Protein AF-B3G1N9-F1 (afdb_monomer)

Radius of gyration: 21.35 Å; Cα contacts (8 Å, |Δi|>4): 31; chains: 1; bounding box: 50×38×45 Å

Mean predicted aligned error: 11.97 Å

Secondary structure (DSSP, 8-state):
------TTTTTTS--B-TTT-PBPPHHHHHHHHHHHHHHHHHHHHHHHHHHHHHHHHHT-TT-------

Nearest PDB structures (foldseek):
  9bz0-assembly1_c  TM=3.786E-01  e=9.273E+00  Homo sapiens

Sequence (69 aa):
MFYDIDCDACGAAGFVDGATGLALEQRDAVVQLRMWVKRLLEEQRRQASRLAREENNRKGAGGAHFRGD

Organism: Pseudomonas aeruginosa (NCBI:txid287)

Structure (mmCIF, N/CA/C/O backbone):
data_AF-B3G1N9-F1
#
_entry.id   AF-B3G1N9-F1
#
loop_
_atom_site.group_PDB
_atom_site.id
_atom_site.type_symbol
_atom_site.label_atom_id
_atom_site.label_alt_id
_atom_site.label_comp_id
_atom_site.label_asym_id
_atom_site.label_entity_id
_atom_site.label_seq_id
_atom_site.pdbx_PDB_ins_code
_atom_site.Cartn_x
_atom_site.Cartn_y
_atom_site.Cartn_z
_atom_site.occupancy
_atom_site.B_iso_or_equiv
_atom_site.auth_seq_id
_atom_site.auth_comp_id
_atom_site.auth_asym_id
_atom_site.auth_atom_id
_atom_site.pdbx_PDB_model_num
ATOM 1 N N . MET A 1 1 ? -0.536 -10.903 0.486 1.00 35.09 1 MET A N 1
ATOM 2 C CA . MET A 1 1 ? -1.681 -11.776 0.798 1.00 35.09 1 MET A CA 1
ATOM 3 C C . MET A 1 1 ? -2.889 -10.864 0.838 1.00 35.09 1 MET A C 1
ATOM 5 O O . MET A 1 1 ? -2.949 -10.017 1.717 1.00 35.09 1 MET A O 1
ATOM 9 N N . PHE A 1 2 ? -3.715 -10.906 -0.205 1.00 43.88 2 PHE A N 1
ATOM 10 C CA . PHE A 1 2 ? -4.982 -10.181 -0.243 1.00 43.88 2 PHE A CA 1
ATOM 11 C C . PHE A 1 2 ? -6.015 -11.108 0.393 1.00 43.88 2 PHE A C 1
ATOM 13 O O . PHE A 1 2 ? -6.150 -12.245 -0.053 1.00 43.88 2 PHE A O 1
ATOM 20 N N . TYR A 1 3 ? -6.642 -10.666 1.477 1.00 47.59 3 TYR A N 1
ATOM 21 C CA . TYR A 1 3 ? -7.755 -11.380 2.089 1.00 47.59 3 TYR A CA 1
ATOM 22 C C . TYR A 1 3 ? -9.034 -10.824 1.466 1.00 47.59 3 TYR A C 1
ATOM 24 O O . TYR A 1 3 ? -9.238 -9.612 1.492 1.00 47.59 3 TYR A O 1
ATOM 32 N N . ASP A 1 4 ? -9.831 -11.699 0.856 1.00 50.81 4 ASP A N 1
ATOM 33 C CA . ASP A 1 4 ? -11.142 -11.356 0.310 1.00 50.81 4 ASP A CA 1
ATOM 34 C C . ASP A 1 4 ? -12.127 -11.369 1.484 1.00 50.81 4 ASP A C 1
ATOM 36 O O . ASP A 1 4 ? -12.341 -12.407 2.112 1.00 50.81 4 ASP A O 1
ATOM 40 N N . ILE A 1 5 ? -12.609 -10.194 1.872 1.00 55.69 5 ILE A N 1
ATOM 41 C CA . ILE A 1 5 ? -13.595 -10.019 2.941 1.00 55.69 5 ILE A CA 1
ATOM 42 C C . ILE A 1 5 ? -14.820 -9.435 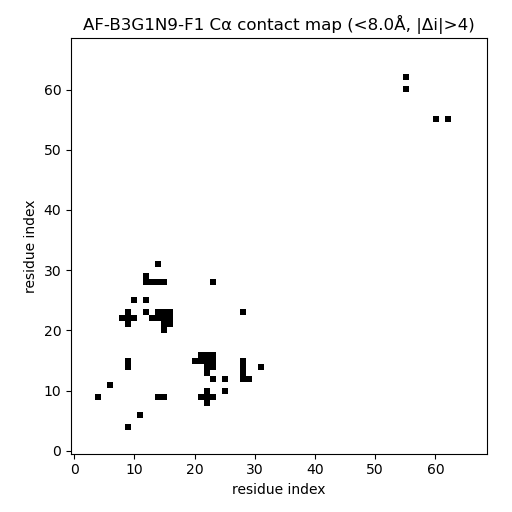2.255 1.00 55.69 5 ILE A C 1
ATOM 44 O O . ILE A 1 5 ? -14.664 -8.494 1.473 1.00 55.69 5 ILE A O 1
ATOM 48 N N . ASP A 1 6 ? -16.011 -9.964 2.550 1.00 53.91 6 ASP A N 1
ATOM 49 C CA . ASP A 1 6 ? -17.268 -9.411 2.046 1.00 53.91 6 ASP A CA 1
ATOM 50 C C . ASP A 1 6 ? -17.269 -7.883 2.244 1.00 53.91 6 ASP A C 1
ATOM 52 O O . ASP A 1 6 ? -17.123 -7.371 3.361 1.00 53.91 6 ASP A O 1
ATOM 56 N N . CYS A 1 7 ? -17.338 -7.167 1.116 1.00 59.84 7 CYS A N 1
ATOM 57 C CA . CYS A 1 7 ? -17.073 -5.730 0.941 1.00 59.84 7 CYS A CA 1
ATOM 58 C C . CYS A 1 7 ? -17.883 -4.823 1.893 1.00 59.84 7 CYS A C 1
ATOM 60 O O . CYS A 1 7 ? -17.515 -3.675 2.159 1.00 59.84 7 CYS A O 1
ATOM 62 N N . ASP A 1 8 ? -18.951 -5.371 2.463 1.00 56.97 8 ASP A N 1
ATOM 63 C CA . ASP A 1 8 ? -19.877 -4.716 3.376 1.00 56.97 8 ASP A CA 1
ATOM 64 C C . ASP A 1 8 ? -19.241 -4.437 4.750 1.00 56.97 8 ASP A C 1
ATOM 66 O O . ASP A 1 8 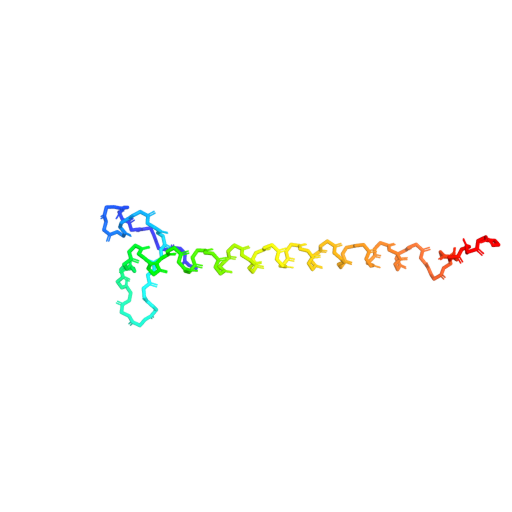? -19.556 -3.434 5.390 1.00 56.97 8 ASP A O 1
ATOM 70 N N . ALA A 1 9 ? -18.302 -5.279 5.197 1.00 55.50 9 ALA A N 1
ATOM 71 C CA . ALA A 1 9 ? -17.685 -5.164 6.521 1.00 55.50 9 ALA A CA 1
ATOM 72 C C . ALA A 1 9 ? -16.504 -4.177 6.572 1.00 55.50 9 ALA A C 1
ATOM 74 O O . ALA A 1 9 ? -16.131 -3.723 7.653 1.00 55.50 9 ALA A O 1
ATOM 75 N N . CYS A 1 10 ? -15.906 -3.832 5.423 1.00 58.41 10 CYS A N 1
ATOM 76 C CA . CYS A 1 10 ? -14.740 -2.942 5.358 1.00 58.41 10 CYS A CA 1
ATOM 77 C C . CYS A 1 10 ? -15.062 -1.488 4.977 1.00 58.41 10 CYS A C 1
ATOM 79 O O . CYS A 1 10 ? -14.148 -0.682 4.786 1.00 58.41 10 CYS A O 1
ATOM 81 N N . GLY A 1 11 ? -16.348 -1.150 4.809 1.00 58.69 11 GLY A N 1
ATOM 82 C CA . GLY A 1 11 ? -16.761 0.145 4.263 1.00 58.69 11 GLY A CA 1
ATOM 83 C C . GLY A 1 11 ? -16.283 0.370 2.820 1.00 58.69 11 GLY A C 1
ATOM 84 O O . GLY A 1 11 ? -16.110 1.518 2.410 1.00 58.69 11 GLY A O 1
ATOM 85 N N . ALA A 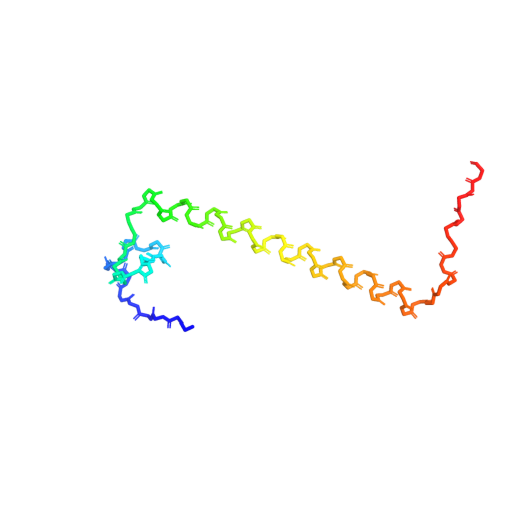1 12 ? -16.014 -0.715 2.078 1.00 60.47 12 ALA A N 1
ATOM 86 C CA . ALA A 1 12 ? -15.469 -0.752 0.715 1.00 60.47 12 ALA A CA 1
ATOM 87 C C . ALA A 1 12 ? -14.130 -0.010 0.488 1.00 60.47 12 ALA A C 1
ATOM 89 O O . ALA A 1 12 ? -13.708 0.175 -0.655 1.00 60.47 12 ALA A O 1
ATOM 90 N N . ALA A 1 13 ? -13.436 0.429 1.544 1.00 65.44 13 ALA A N 1
ATOM 91 C CA . ALA A 1 13 ? -12.236 1.257 1.404 1.00 65.44 13 ALA A CA 1
ATOM 92 C C . ALA A 1 13 ? -10.952 0.447 1.138 1.00 65.44 13 ALA A C 1
ATOM 94 O O . ALA A 1 13 ? -9.971 1.005 0.647 1.00 65.44 13 ALA A O 1
ATOM 95 N N . GLY A 1 14 ? -10.945 -0.854 1.456 1.00 71.38 14 GLY A N 1
ATOM 96 C CA . GLY A 1 14 ? -9.819 -1.758 1.185 1.00 71.38 14 GLY A CA 1
ATOM 97 C C . GLY A 1 14 ? -8.610 -1.619 2.124 1.00 71.38 14 GLY A C 1
ATOM 98 O O . GLY A 1 14 ? -7.555 -2.173 1.821 1.00 71.38 14 GLY A O 1
ATOM 99 N N . PHE A 1 15 ? -8.738 -0.909 3.254 1.00 81.19 15 PHE A N 1
ATOM 100 C CA . PHE A 1 15 ? -7.683 -0.772 4.269 1.00 81.19 15 PHE A CA 1
ATOM 101 C C . PHE A 1 15 ? -8.154 -1.244 5.650 1.00 81.19 15 PHE A C 1
ATOM 103 O O . PHE A 1 15 ? -9.275 -0.956 6.068 1.00 81.19 15 PH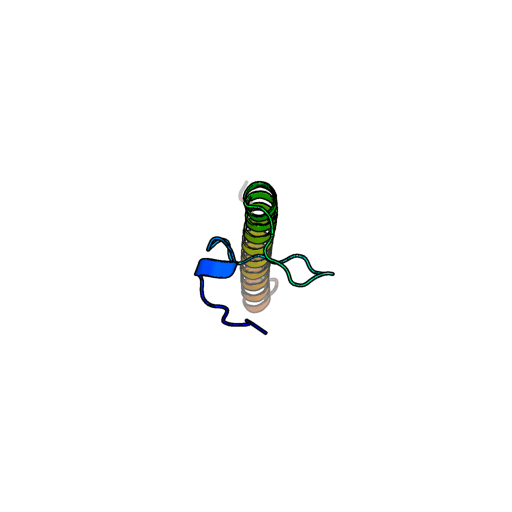E A O 1
ATOM 110 N N . VAL A 1 16 ? -7.260 -1.922 6.371 1.00 83.75 16 VAL A N 1
ATOM 111 C CA . VAL A 1 16 ? -7.468 -2.407 7.743 1.00 83.75 16 VAL A CA 1
ATOM 112 C C . VAL A 1 16 ? -6.361 -1.899 8.663 1.00 83.75 16 VAL A C 1
ATOM 114 O O . VAL A 1 16 ? -5.249 -1.613 8.210 1.00 83.75 16 VAL A O 1
ATOM 117 N N . ASP A 1 17 ? -6.660 -1.787 9.951 1.00 84.56 17 ASP A N 1
ATOM 118 C CA . ASP A 1 17 ? -5.672 -1.531 10.989 1.00 84.56 17 ASP A CA 1
ATOM 119 C C . ASP A 1 17 ? -4.721 -2.730 11.126 1.00 84.56 17 ASP A C 1
ATOM 121 O O . ASP A 1 17 ? -5.141 -3.886 11.190 1.00 84.56 17 ASP A O 1
ATOM 125 N N . GLY A 1 18 ? -3.418 -2.456 11.170 1.00 84.31 18 GLY A N 1
ATOM 126 C CA . GLY A 1 18 ? -2.396 -3.503 11.156 1.00 84.31 18 GLY A CA 1
ATOM 127 C C . GLY A 1 18 ? -2.274 -4.295 12.460 1.00 84.31 18 GLY A C 1
ATOM 128 O O . GLY A 1 18 ? -1.715 -5.389 12.437 1.00 84.31 18 GLY A O 1
ATOM 129 N N . ALA A 1 19 ? -2.764 -3.765 13.585 1.00 88.06 19 ALA A N 1
ATOM 130 C CA . ALA A 1 19 ? -2.678 -4.426 14.887 1.00 88.06 19 ALA A CA 1
ATOM 131 C C . ALA A 1 19 ? -3.925 -5.266 15.189 1.00 88.06 19 ALA A C 1
ATOM 133 O O . ALA A 1 19 ? -3.821 -6.356 15.747 1.00 88.06 19 ALA A O 1
ATOM 134 N N . THR A 1 20 ? -5.098 -4.755 14.825 1.00 86.31 20 THR A N 1
ATOM 135 C CA . THR A 1 20 ? -6.401 -5.350 15.145 1.00 86.31 20 THR A CA 1
ATOM 136 C C . THR A 1 20 ? -7.014 -6.117 13.978 1.00 86.31 20 THR A C 1
ATOM 138 O O . THR A 1 20 ? -7.870 -6.969 14.199 1.00 86.31 20 THR A O 1
ATOM 141 N N . GLY A 1 21 ? -6.600 -5.830 12.740 1.00 82.50 21 GLY A N 1
ATOM 142 C CA . GLY A 1 21 ? -7.182 -6.414 11.529 1.00 82.50 21 GLY A CA 1
ATOM 143 C C . GLY A 1 21 ? -8.585 -5.898 11.198 1.00 82.50 21 GLY A C 1
ATOM 144 O O . GLY A 1 21 ? -9.195 -6.372 10.241 1.00 82.50 21 GLY A O 1
ATOM 145 N N . LEU A 1 22 ? -9.103 -4.938 11.967 1.00 82.81 22 LEU A N 1
ATOM 146 C CA . LEU A 1 22 ? -10.402 -4.319 11.725 1.00 82.81 22 LEU A CA 1
ATOM 147 C C . LEU A 1 22 ? -10.308 -3.281 10.608 1.00 82.81 22 LEU A C 1
ATOM 149 O O . LEU A 1 22 ? -9.251 -2.702 10.367 1.00 82.81 22 LEU A O 1
ATOM 153 N N . ALA A 1 23 ? -11.426 -3.025 9.934 1.00 81.06 23 ALA A N 1
ATOM 154 C CA . ALA A 1 23 ? -11.506 -1.988 8.914 1.00 81.06 23 ALA A CA 1
ATOM 155 C C . ALA A 1 23 ? -11.127 -0.613 9.480 1.00 81.06 23 ALA A C 1
ATOM 157 O O . ALA A 1 23 ? -11.524 -0.263 10.592 1.00 81.06 23 ALA A O 1
ATOM 158 N N . LEU A 1 24 ? -10.366 0.168 8.710 1.00 83.38 24 LEU A N 1
ATOM 159 C CA . LEU A 1 24 ? -10.108 1.556 9.079 1.00 83.38 24 LEU A CA 1
ATOM 160 C C . LEU A 1 24 ? -11.369 2.399 8.909 1.00 83.38 24 LEU A C 1
ATOM 162 O O . LEU A 1 24 ? -12.113 2.246 7.940 1.00 83.38 24 LEU A O 1
ATOM 166 N N . GLU A 1 25 ? -11.531 3.374 9.799 1.00 84.25 25 GLU A N 1
ATOM 167 C CA . GLU A 1 25 ? -12.497 4.451 9.617 1.00 84.25 25 GLU A CA 1
ATOM 168 C C . GLU A 1 25 ? -12.255 5.183 8.293 1.00 84.25 25 GLU A C 1
ATOM 170 O O . GLU A 1 25 ? -11.113 5.397 7.868 1.00 84.25 25 GLU A O 1
ATOM 175 N N . GLN A 1 26 ? -13.334 5.624 7.642 1.00 81.00 26 GLN A N 1
ATOM 176 C CA . GLN A 1 26 ? -13.267 6.156 6.276 1.00 81.00 26 GLN A CA 1
ATOM 177 C C . GLN A 1 26 ? -12.292 7.337 6.146 1.00 81.00 26 GLN A C 1
ATOM 179 O O . GLN A 1 26 ? -11.564 7.453 5.157 1.00 81.00 26 GLN A O 1
ATOM 184 N N . ARG A 1 27 ? -12.234 8.200 7.166 1.00 84.94 27 ARG A N 1
ATOM 185 C CA . ARG A 1 27 ? -11.308 9.339 7.207 1.00 84.94 27 ARG A CA 1
ATOM 186 C C . ARG A 1 27 ? -9.845 8.891 7.160 1.00 84.94 27 ARG A C 1
ATOM 188 O O . ARG A 1 27 ? -9.053 9.493 6.432 1.00 84.94 27 ARG A O 1
ATOM 195 N N . ASP A 1 28 ? -9.502 7.845 7.900 1.00 85.69 28 ASP A N 1
ATOM 196 C CA . ASP A 1 28 ? -8.135 7.339 8.004 1.00 85.69 28 ASP A CA 1
ATOM 197 C C . ASP A 1 28 ? -7.767 6.498 6.779 1.00 85.69 28 ASP A C 1
ATOM 199 O O . ASP A 1 28 ? -6.662 6.630 6.244 1.00 85.69 28 ASP A O 1
ATOM 203 N N . ALA A 1 29 ? -8.721 5.734 6.242 1.00 84.50 29 ALA A N 1
ATOM 204 C CA . ALA A 1 29 ? -8.549 4.994 4.998 1.00 84.50 29 ALA A CA 1
ATOM 205 C C . ALA A 1 29 ? -8.201 5.916 3.810 1.00 84.50 29 ALA A C 1
ATOM 207 O O . ALA A 1 29 ? -7.307 5.601 3.023 1.00 84.50 29 ALA A O 1
ATOM 208 N N . VAL A 1 30 ? -8.818 7.103 3.706 1.00 86.06 30 VAL A N 1
ATOM 209 C CA . VAL A 1 30 ? -8.479 8.098 2.664 1.00 86.06 30 VAL A CA 1
ATOM 210 C C . VAL A 1 30 ? -7.034 8.589 2.792 1.00 86.06 30 VAL A C 1
ATOM 212 O O . VAL A 1 30 ? -6.359 8.817 1.782 1.00 86.06 30 VAL A O 1
ATOM 215 N N . VAL A 1 31 ? -6.535 8.761 4.018 1.00 89.31 31 VAL A N 1
ATOM 216 C CA . VAL A 1 31 ? -5.140 9.159 4.253 1.00 89.31 31 VAL A CA 1
ATOM 217 C C . VAL A 1 31 ? -4.190 8.047 3.811 1.00 89.31 31 VAL A C 1
ATOM 219 O O . VAL A 1 31 ? -3.244 8.328 3.068 1.00 89.31 31 VAL A O 1
ATOM 222 N N . GLN A 1 32 ? -4.474 6.797 4.188 1.00 87.12 32 GLN A N 1
ATOM 223 C CA . GLN A 1 32 ? -3.674 5.638 3.781 1.00 87.12 32 GLN A CA 1
ATOM 224 C C . GLN A 1 32 ? -3.646 5.470 2.260 1.00 87.12 32 GLN A C 1
ATOM 226 O O . GLN A 1 32 ? -2.570 5.342 1.671 1.00 87.12 32 GLN A O 1
ATOM 231 N N . LEU A 1 33 ? -4.800 5.595 1.599 1.00 86.62 33 LEU A N 1
ATOM 232 C CA . LEU A 1 33 ? -4.901 5.526 0.143 1.00 86.62 33 LEU A CA 1
ATOM 233 C C . LEU A 1 33 ? -4.023 6.580 -0.542 1.00 86.62 33 LEU A C 1
ATOM 235 O O . LEU A 1 33 ? -3.284 6.268 -1.475 1.00 86.62 33 LEU A O 1
ATOM 239 N N . ARG A 1 34 ? -4.043 7.829 -0.060 1.00 90.75 34 ARG A N 1
ATOM 240 C CA . ARG A 1 34 ? -3.203 8.906 -0.614 1.00 90.75 34 ARG A CA 1
ATOM 241 C C . ARG A 1 34 ? -1.714 8.598 -0.492 1.00 90.75 34 ARG A C 1
ATOM 243 O O . ARG A 1 34 ? -0.960 8.876 -1.425 1.00 90.75 34 ARG A O 1
ATOM 250 N N . MET A 1 35 ? -1.278 8.058 0.645 1.00 91.69 35 MET A N 1
ATOM 251 C CA . MET A 1 35 ? 0.122 7.679 0.851 1.00 91.69 35 MET A CA 1
ATOM 252 C C . MET A 1 35 ? 0.523 6.513 -0.055 1.00 91.69 35 MET A C 1
ATOM 254 O O . MET A 1 35 ? 1.576 6.568 -0.693 1.00 91.69 35 MET A O 1
ATOM 258 N N . TRP A 1 36 ? -0.340 5.503 -0.173 1.00 90.31 36 TRP A N 1
ATOM 259 C CA . TRP A 1 36 ? -0.115 4.353 -1.043 1.00 90.31 36 TRP A CA 1
ATOM 260 C C . TRP A 1 36 ? 0.010 4.759 -2.517 1.00 90.31 36 TRP A C 1
ATOM 262 O O . TRP A 1 36 ? 0.990 4.397 -3.168 1.00 90.31 36 TRP A O 1
ATOM 272 N N . VAL A 1 37 ? -0.903 5.599 -3.025 1.00 93.12 37 VAL A N 1
ATOM 273 C CA . VAL A 1 37 ? -0.843 6.108 -4.409 1.00 93.12 37 VAL A CA 1
ATOM 274 C C . VAL A 1 37 ? 0.447 6.891 -4.660 1.00 93.12 37 VAL A C 1
ATOM 276 O O . VAL A 1 37 ? 1.097 6.690 -5.686 1.00 93.12 37 VAL A O 1
ATOM 279 N N . LYS A 1 38 ? 0.861 7.763 -3.728 1.00 95.69 38 LYS A N 1
ATOM 280 C CA . LYS A 1 38 ? 2.128 8.504 -3.856 1.00 95.69 38 LYS A CA 1
ATOM 281 C C . LYS A 1 38 ? 3.319 7.559 -3.983 1.00 95.69 38 LYS A C 1
ATOM 283 O O . LYS A 1 38 ? 4.121 7.719 -4.901 1.00 95.69 38 LYS A O 1
ATOM 288 N N . ARG A 1 39 ? 3.398 6.553 -3.110 1.00 94.62 39 ARG A N 1
ATOM 289 C CA . ARG A 1 39 ? 4.468 5.554 -3.138 1.00 94.62 39 ARG A CA 1
ATOM 290 C C . ARG A 1 39 ? 4.480 4.770 -4.451 1.00 94.62 39 ARG A C 1
ATOM 292 O O . ARG A 1 39 ? 5.545 4.605 -5.038 1.00 94.62 39 ARG A O 1
ATOM 299 N N . LEU A 1 40 ? 3.316 4.345 -4.941 1.00 94.88 40 LEU A N 1
ATOM 300 C CA . LEU A 1 40 ? 3.204 3.631 -6.213 1.00 94.88 40 LEU A CA 1
ATOM 301 C C . LEU A 1 40 ? 3.741 4.477 -7.376 1.00 94.8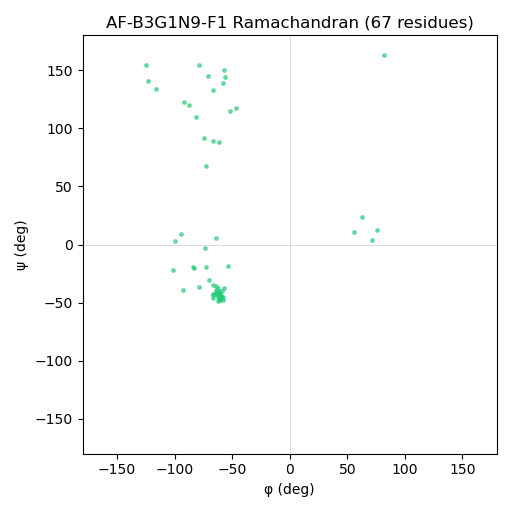8 40 LEU A C 1
ATOM 303 O O . LEU A 1 40 ? 4.530 3.995 -8.186 1.00 94.88 40 LEU A O 1
ATOM 307 N N . LEU A 1 41 ? 3.370 5.758 -7.437 1.00 96.06 41 LEU A N 1
ATOM 308 C CA . LEU A 1 41 ? 3.860 6.677 -8.467 1.00 96.06 41 LEU A CA 1
ATOM 309 C C . LEU A 1 41 ? 5.374 6.908 -8.371 1.00 96.06 41 LEU A C 1
ATOM 311 O O . LEU A 1 41 ? 6.053 6.990 -9.395 1.00 96.06 41 LEU A O 1
ATOM 315 N N . GLU A 1 42 ? 5.924 7.006 -7.161 1.00 96.56 42 GLU A N 1
ATOM 316 C CA . GLU A 1 42 ? 7.370 7.107 -6.955 1.00 96.56 42 GLU A CA 1
ATOM 317 C C . GLU A 1 42 ? 8.108 5.844 -7.407 1.00 96.56 42 GLU A C 1
ATOM 319 O O . GLU A 1 42 ? 9.140 5.944 -8.072 1.00 96.56 42 GLU A O 1
ATOM 324 N N . GLU A 1 43 ? 7.576 4.662 -7.099 1.00 95.25 43 GLU A N 1
ATOM 325 C CA . GLU A 1 43 ? 8.132 3.384 -7.547 1.00 95.25 43 GLU A CA 1
ATOM 326 C C . GLU A 1 43 ? 8.107 3.275 -9.078 1.00 95.25 43 GLU A C 1
ATOM 328 O O . GLU A 1 43 ? 9.132 2.941 -9.676 1.00 95.25 43 GLU A O 1
ATOM 333 N N . GLN A 1 44 ? 7.005 3.669 -9.726 1.00 94.94 44 GLN A N 1
ATOM 334 C CA . GLN A 1 44 ? 6.907 3.726 -11.190 1.00 94.94 44 GLN A CA 1
ATOM 335 C C . GLN A 1 44 ? 7.933 4.689 -11.804 1.00 94.94 44 GLN A C 1
ATOM 337 O O . GLN A 1 44 ? 8.633 4.342 -12.757 1.00 94.94 44 GLN A O 1
ATOM 342 N N . ARG A 1 45 ? 8.104 5.885 -11.227 1.00 94.75 45 ARG A N 1
ATOM 343 C CA . ARG A 1 45 ? 9.122 6.850 -11.682 1.00 94.75 45 ARG A CA 1
ATOM 344 C C . ARG A 1 45 ? 10.539 6.300 -11.536 1.00 94.75 45 ARG A C 1
ATOM 346 O O . ARG A 1 45 ? 11.359 6.465 -12.439 1.00 94.75 45 ARG A O 1
ATOM 353 N N . ARG A 1 46 ? 10.836 5.623 -10.422 1.00 93.25 46 ARG A N 1
ATOM 354 C CA . ARG A 1 46 ? 12.136 4.971 -10.199 1.00 93.25 46 ARG A CA 1
ATOM 355 C C . ARG A 1 46 ? 12.377 3.848 -11.204 1.00 93.25 46 ARG A C 1
ATOM 357 O O . ARG A 1 46 ? 13.484 3.746 -11.725 1.00 93.25 46 ARG A O 1
ATOM 364 N N . GLN 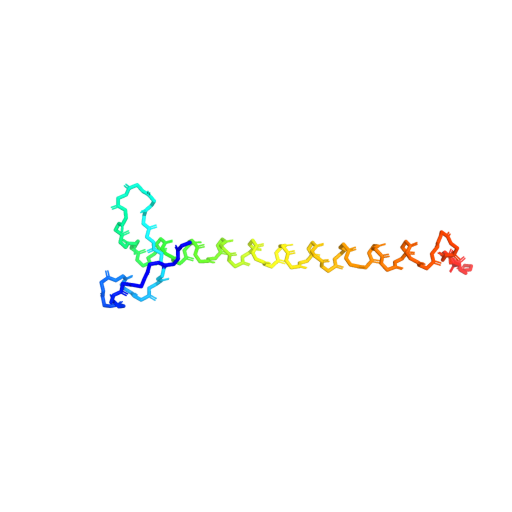A 1 47 ? 11.363 3.038 -11.506 1.00 92.88 47 GLN A N 1
ATOM 365 C CA . GL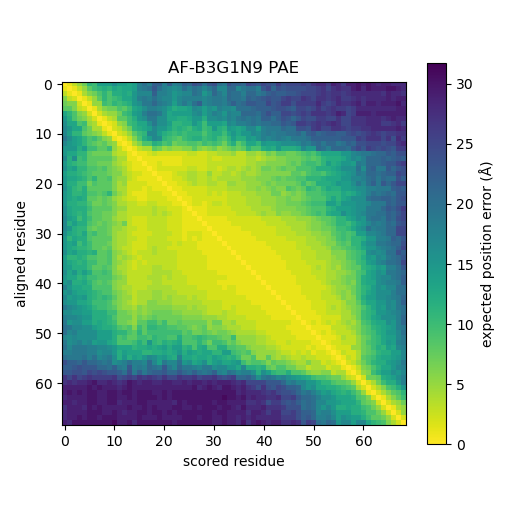N A 1 47 ? 11.450 1.989 -12.525 1.00 92.88 47 GLN A CA 1
ATOM 366 C C . GLN A 1 47 ? 11.726 2.577 -13.915 1.00 92.88 47 GLN A C 1
ATOM 368 O O . GLN A 1 47 ? 12.679 2.152 -14.566 1.00 92.88 47 GLN A O 1
ATOM 373 N N . ALA A 1 48 ? 10.986 3.607 -14.330 1.00 90.94 48 ALA A N 1
ATOM 374 C CA . ALA A 1 48 ? 11.212 4.285 -15.607 1.00 90.94 48 ALA A CA 1
ATOM 375 C C . ALA A 1 48 ? 12.629 4.882 -15.708 1.00 90.94 48 ALA A C 1
ATOM 377 O O . ALA A 1 48 ? 13.320 4.696 -16.709 1.00 90.94 48 ALA A O 1
ATOM 378 N N . SER A 1 49 ? 13.103 5.539 -14.644 1.00 89.25 49 SER A N 1
ATOM 379 C CA . SER A 1 49 ? 14.465 6.085 -14.577 1.00 89.25 49 SER A CA 1
ATOM 380 C C . SER A 1 49 ? 15.538 4.995 -14.673 1.00 89.25 49 SER A C 1
ATOM 382 O O . SER A 1 49 ? 16.531 5.157 -15.385 1.00 89.25 49 SER A O 1
ATOM 384 N N . ARG A 1 50 ? 15.332 3.858 -13.995 1.00 89.31 50 ARG A N 1
ATOM 385 C CA . ARG A 1 50 ? 16.235 2.707 -14.086 1.00 89.31 50 ARG A CA 1
ATOM 386 C C . ARG A 1 50 ? 16.313 2.153 -15.503 1.00 89.31 50 ARG A C 1
ATOM 388 O O . ARG A 1 50 ? 17.425 1.952 -15.979 1.00 89.31 50 ARG A O 1
ATOM 395 N N . LEU A 1 51 ? 15.174 1.968 -16.167 1.00 88.12 51 LEU A N 1
ATOM 396 C CA . LEU A 1 51 ? 15.120 1.477 -17.545 1.00 88.12 51 LEU A CA 1
ATOM 397 C C . LEU A 1 51 ? 15.834 2.432 -18.510 1.00 88.12 51 LEU A C 1
ATOM 399 O O . LEU A 1 51 ? 16.644 1.983 -19.315 1.00 88.12 51 LEU A O 1
ATOM 403 N N . ALA A 1 52 ? 15.624 3.745 -18.376 1.00 82.69 52 ALA A N 1
ATOM 404 C CA . ALA A 1 52 ? 16.329 4.744 -19.183 1.00 82.69 52 ALA A CA 1
ATOM 405 C C . ALA A 1 52 ? 17.853 4.701 -18.963 1.00 82.69 52 ALA A C 1
ATOM 407 O O . ALA A 1 52 ? 18.636 4.793 -19.908 1.00 82.69 52 ALA A O 1
ATOM 408 N N . ARG A 1 53 ? 18.300 4.516 -17.713 1.00 79.19 53 ARG A N 1
ATOM 409 C CA . ARG A 1 53 ? 19.727 4.367 -17.391 1.00 79.19 53 ARG A CA 1
ATOM 410 C C . ARG A 1 53 ? 20.314 3.077 -17.965 1.00 79.19 53 ARG A C 1
ATOM 412 O O . ARG A 1 53 ? 21.423 3.097 -18.488 1.00 79.19 53 ARG A O 1
ATOM 419 N N . GLU A 1 54 ? 19.590 1.968 -17.865 1.00 80.38 54 GLU A N 1
ATOM 420 C CA . GLU A 1 54 ? 19.988 0.678 -18.437 1.00 80.38 54 GLU A CA 1
ATOM 421 C C . GLU A 1 54 ? 20.066 0.755 -19.972 1.00 80.38 54 GLU A C 1
ATOM 423 O O . GLU A 1 54 ? 21.036 0.273 -20.556 1.00 80.38 54 GLU A O 1
ATOM 428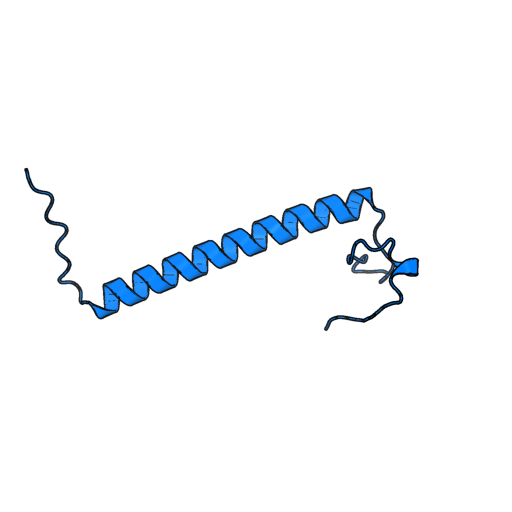 N N . GLU A 1 55 ? 19.124 1.441 -20.626 1.00 77.56 55 GLU A N 1
ATOM 429 C CA . GLU A 1 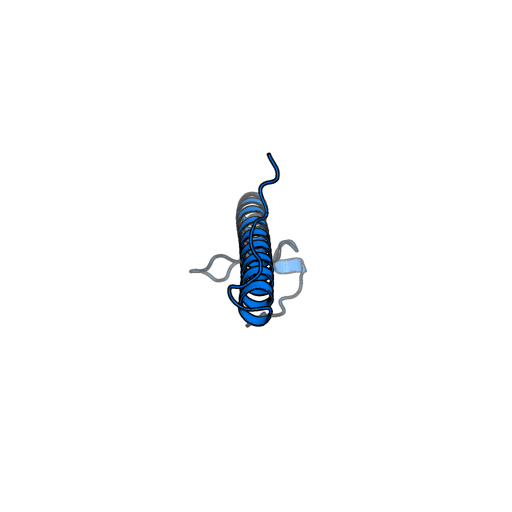55 ? 19.166 1.700 -22.067 1.00 77.56 55 GLU A CA 1
ATOM 430 C C . GLU A 1 55 ? 20.385 2.544 -22.470 1.00 77.56 55 GLU A C 1
ATOM 432 O O . GLU A 1 55 ? 21.082 2.189 -23.425 1.00 77.56 55 GLU A O 1
ATOM 437 N N . ASN A 1 56 ? 20.678 3.620 -21.733 1.00 73.19 56 ASN A N 1
ATOM 438 C CA . ASN A 1 56 ? 21.854 4.460 -21.975 1.00 73.19 56 ASN A CA 1
ATOM 439 C C . ASN A 1 56 ? 23.156 3.671 -21.804 1.00 73.19 56 ASN A C 1
ATOM 441 O O . ASN A 1 56 ? 24.031 3.731 -22.663 1.00 73.19 56 ASN A O 1
ATOM 445 N N . ASN A 1 57 ? 23.261 2.865 -20.745 1.00 72.69 57 ASN A N 1
ATOM 446 C CA . ASN A 1 57 ? 24.424 2.010 -20.515 1.00 72.69 57 ASN A CA 1
ATOM 447 C C . ASN A 1 57 ? 24.581 0.945 -21.615 1.00 72.69 57 ASN A C 1
ATOM 449 O O . ASN A 1 57 ? 25.705 0.647 -22.015 1.00 72.69 57 ASN A O 1
ATOM 453 N N . ARG A 1 58 ? 23.473 0.402 -22.144 1.00 70.62 58 ARG A N 1
ATOM 454 C CA . ARG A 1 58 ? 23.480 -0.559 -23.262 1.00 70.62 58 ARG A CA 1
ATOM 455 C C . ARG A 1 58 ? 23.963 0.066 -24.572 1.00 70.62 58 ARG A C 1
ATOM 457 O O . ARG A 1 58 ? 24.619 -0.615 -25.352 1.00 70.62 58 ARG A O 1
ATOM 464 N N . LYS A 1 59 ? 23.663 1.345 -24.821 1.00 70.94 59 LYS A N 1
ATOM 465 C CA . LYS A 1 59 ? 24.172 2.094 -25.989 1.00 70.94 59 LYS A CA 1
ATOM 466 C C . LYS A 1 59 ? 25.666 2.459 -25.862 1.00 70.94 59 LYS A C 1
ATOM 468 O O . LYS A 1 59 ? 26.242 2.978 -26.813 1.00 70.94 59 LYS A O 1
ATOM 473 N N . GLY A 1 60 ? 26.300 2.131 -24.731 1.00 57.03 60 GLY A N 1
ATOM 474 C CA . GLY A 1 60 ? 27.704 2.404 -24.434 1.00 57.03 60 GLY A CA 1
ATOM 475 C C . GLY A 1 60 ? 27.940 3.831 -23.928 1.00 57.03 60 GLY A C 1
ATOM 476 O O . GLY A 1 60 ? 27.128 4.728 -24.133 1.00 57.03 60 GLY A O 1
ATOM 477 N N . ALA A 1 61 ? 29.098 4.070 -23.302 1.00 57.72 61 ALA A N 1
ATOM 478 C CA . ALA A 1 61 ? 29.519 5.386 -22.790 1.00 57.72 61 ALA A CA 1
ATOM 479 C C . ALA A 1 61 ? 29.733 6.465 -23.884 1.00 57.72 61 ALA A C 1
ATOM 481 O O . ALA A 1 61 ? 30.191 7.565 -23.589 1.00 57.72 61 ALA A O 1
ATOM 482 N N . GLY A 1 62 ? 29.421 6.149 -25.147 1.00 54.56 62 GLY A N 1
ATOM 483 C CA . GLY A 1 62 ? 29.645 6.975 -26.334 1.00 54.56 62 GLY A CA 1
ATOM 484 C C . GLY A 1 62 ? 28.457 7.837 -26.766 1.00 54.56 62 GLY A C 1
ATOM 485 O O . GLY A 1 62 ? 28.512 8.439 -27.835 1.00 54.56 62 GLY A O 1
ATOM 486 N N . GLY A 1 63 ? 27.394 7.936 -25.964 1.00 52.91 63 GLY A N 1
ATOM 487 C CA . GLY A 1 63 ? 26.379 8.976 -26.133 1.00 52.91 63 GLY A CA 1
ATOM 488 C C . GLY A 1 63 ? 26.934 10.328 -25.695 1.00 52.91 63 GLY A C 1
ATOM 489 O O . GLY A 1 63 ? 26.531 10.850 -24.660 1.00 52.91 63 GLY A O 1
ATOM 490 N N . ALA A 1 64 ? 27.911 10.854 -26.437 1.00 53.44 64 ALA A N 1
ATOM 491 C CA . ALA A 1 64 ? 28.450 12.184 -26.221 1.00 53.44 64 ALA A CA 1
ATOM 492 C C . ALA A 1 64 ? 27.278 13.169 -26.174 1.00 53.44 64 ALA A C 1
ATOM 494 O O . ALA A 1 64 ? 26.566 13.356 -27.161 1.00 53.44 64 ALA A O 1
ATOM 495 N N . HIS A 1 65 ? 27.070 13.794 -25.016 1.00 53.88 65 HIS A N 1
ATOM 496 C CA . HIS A 1 65 ? 26.323 15.036 -24.945 1.00 53.88 65 HIS A CA 1
ATOM 497 C C . HIS A 1 65 ? 27.099 16.058 -25.778 1.00 53.88 65 HIS A C 1
ATOM 499 O O . HIS A 1 65 ? 27.973 16.753 -25.264 1.00 53.88 65 HIS A O 1
ATOM 505 N N . PHE A 1 66 ? 26.810 16.116 -27.077 1.00 52.38 66 PHE A N 1
ATOM 506 C CA . PHE A 1 66 ? 27.185 17.233 -27.923 1.00 52.38 66 PHE A CA 1
ATOM 507 C C . PHE A 1 66 ? 26.374 18.425 -27.413 1.00 52.38 66 PHE A C 1
ATOM 509 O O . PHE A 1 66 ? 25.229 18.637 -27.808 1.00 52.38 66 PHE A O 1
ATOM 516 N N . ARG A 1 67 ? 26.926 19.161 -26.445 1.00 55.06 67 ARG A N 1
ATOM 517 C CA . ARG A 1 67 ? 26.526 20.550 -26.252 1.00 55.06 67 ARG A CA 1
ATOM 518 C C . ARG A 1 67 ? 27.183 21.302 -27.406 1.00 55.06 67 ARG A C 1
ATOM 520 O O . ARG A 1 67 ? 28.370 21.602 -27.336 1.00 55.06 67 ARG A O 1
ATOM 527 N N . GLY A 1 68 ? 26.439 21.433 -28.506 1.00 59.94 68 GLY A N 1
ATOM 528 C CA . GLY A 1 68 ? 26.734 22.440 -29.521 1.00 59.94 68 GLY A CA 1
ATOM 529 C C . GLY A 1 68 ? 26.731 23.821 -28.864 1.00 59.94 68 GLY A C 1
ATOM 530 O O . GLY A 1 68 ? 26.085 23.979 -27.827 1.00 59.94 68 GLY A O 1
ATOM 531 N N . ASP A 1 69 ? 27.542 24.699 -29.441 1.00 49.78 69 ASP A N 1
ATOM 532 C CA . ASP A 1 69 ? 28.010 26.014 -28.981 1.00 49.78 69 ASP A CA 1
ATOM 533 C C . ASP A 1 69 ? 27.084 26.883 -28.106 1.00 49.78 69 ASP A C 1
ATOM 535 O O . ASP A 1 69 ? 25.853 26.938 -28.315 1.00 49.78 69 ASP A O 1
#

pLDDT: mean 75.47, std 16.42, range [35.09, 96.56]

Foldseek 3Di:
DQDDDDCVQQVVLRDADPPPRHHDDPVVSVVVVVVVVVVVVVVVVVVVVVVVVVVVVVVPPPPPPPPDD

Solvent-accessible surface area (backbone atoms only — not comparable to full-atom values): 4338 Å² total; per-residue (Å²): 136,86,81,91,64,71,54,82,74,34,76,69,67,85,42,56,39,90,88,80,67,44,52,38,57,70,75,57,33,54,54,52,49,53,52,51,52,52,50,52,52,52,52,51,53,50,51,53,53,48,52,53,51,53,51,48,59,69,70,36,97,72,72,71,81,77,77,72,133